Protein AF-A0A7M3X0Z5-F1 (afdb_monomer_lite)

Foldseek 3Di:
DEDEDDPVCVVVQVVCVVVVHDYDYDDDDDVVPVVVVDD

Secondary structure (DSSP, 8-state):
-EEE-SGGGHHHHHHHHHTT---EEE-SS-GGGHHHH--

pLDDT: mean 92.14, std 10.49, range [50.88, 98.62]

Radius of gyration: 11.45 Å; chains: 1; bounding box: 28×15×27 Å

Sequence (39 aa):
VKLEGGSEIIQSIERILTAGIPVMGHLGLTPQSIYKFGT

Structure (mmCIF, N/CA/C/O backbone):
data_AF-A0A7M3X0Z5-F1
#
_entry.id   AF-A0A7M3X0Z5-F1
#
loop_
_atom_site.group_PDB
_atom_site.id
_atom_site.type_symbol
_atom_site.label_atom_id
_atom_site.label_alt_id
_atom_site.label_comp_id
_atom_site.label_asym_id
_atom_site.label_entity_id
_atom_site.label_seq_id
_atom_site.pdbx_PDB_ins_code
_atom_site.Cartn_x
_atom_site.Cartn_y
_atom_site.Cartn_z
_atom_site.occupancy
_atom_site.B_iso_or_equiv
_atom_site.auth_seq_id
_atom_site.auth_comp_id
_atom_site.auth_asym_id
_atom_site.auth_atom_id
_atom_site.pdbx_PDB_model_num
ATOM 1 N N . VAL A 1 1 ? -0.957 7.025 4.955 1.00 95.12 1 VAL A N 1
ATOM 2 C CA . VAL A 1 1 ? 0.445 6.637 4.632 1.00 95.12 1 VAL A CA 1
ATOM 3 C C . VAL A 1 1 ? 0.582 6.304 3.147 1.00 95.12 1 VAL A C 1
ATOM 5 O O . VAL A 1 1 ? -0.421 5.925 2.554 1.00 95.12 1 VAL A O 1
ATOM 8 N N . LYS A 1 2 ? 1.766 6.468 2.534 1.00 96.94 2 LYS A N 1
ATOM 9 C CA . LYS A 1 2 ? 2.025 6.099 1.123 1.00 96.94 2 LYS A CA 1
ATOM 10 C C . LYS A 1 2 ? 2.749 4.756 1.058 1.00 96.94 2 LYS A C 1
ATOM 12 O O . LYS A 1 2 ? 3.791 4.624 1.695 1.00 96.94 2 LYS A O 1
ATOM 17 N N . LEU A 1 3 ? 2.251 3.821 0.252 1.00 96.94 3 LEU A N 1
ATOM 18 C CA . LEU A 1 3 ? 2.905 2.538 -0.022 1.00 96.94 3 LEU A CA 1
ATOM 19 C C . LEU A 1 3 ? 3.041 2.312 -1.531 1.00 96.94 3 LEU A C 1
ATOM 21 O O . LEU A 1 3 ? 2.148 2.667 -2.297 1.00 96.94 3 LEU A O 1
ATOM 25 N N . GLU A 1 4 ? 4.177 1.753 -1.941 1.00 96.88 4 GLU A N 1
ATOM 26 C CA . GLU A 1 4 ? 4.459 1.349 -3.322 1.00 96.88 4 GLU A CA 1
ATOM 27 C C . GLU A 1 4 ? 4.320 -0.166 -3.453 1.00 96.88 4 GLU A C 1
ATOM 29 O O . GLU A 1 4 ? 4.847 -0.901 -2.619 1.00 96.88 4 GLU A O 1
ATOM 34 N N . GLY A 1 5 ? 3.622 -0.621 -4.491 1.00 94.00 5 GLY A N 1
ATOM 35 C CA . GLY A 1 5 ? 3.395 -2.045 -4.748 1.00 94.00 5 GLY A CA 1
ATOM 36 C C . GLY A 1 5 ? 1.976 -2.339 -5.231 1.00 94.00 5 GLY A C 1
ATOM 37 O O . GLY A 1 5 ? 1.042 -1.586 -4.948 1.00 94.00 5 GLY A O 1
ATOM 38 N N . GLY A 1 6 ? 1.834 -3.424 -5.989 1.00 94.19 6 GLY A N 1
ATOM 39 C CA . GLY A 1 6 ? 0.571 -3.914 -6.532 1.00 94.19 6 GLY A CA 1
ATOM 40 C C . GLY A 1 6 ? -0.109 -4.952 -5.635 1.00 94.19 6 GLY A C 1
ATOM 41 O O . GLY A 1 6 ? -0.155 -4.828 -4.409 1.00 94.19 6 GLY A O 1
ATOM 42 N N . SER A 1 7 ? -0.657 -6.000 -6.253 1.00 96.69 7 SER A N 1
ATOM 43 C CA . SER A 1 7 ? -1.349 -7.093 -5.553 1.00 96.69 7 SER A CA 1
ATOM 44 C C . SER A 1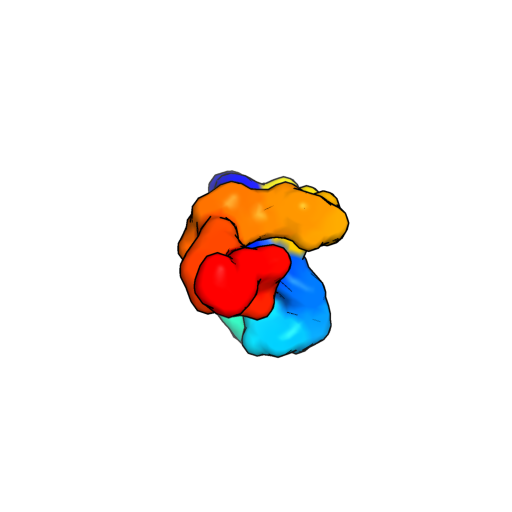 7 ? -0.486 -7.800 -4.505 1.00 96.69 7 SER A C 1
ATOM 46 O O . SER A 1 7 ? -1.012 -8.349 -3.542 1.00 96.69 7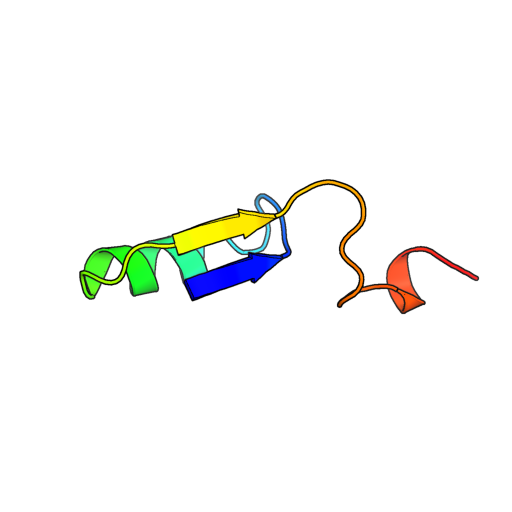 SER A O 1
ATOM 48 N N . GLU A 1 8 ? 0.836 -7.777 -4.657 1.00 95.31 8 GLU A N 1
ATOM 49 C CA . GLU A 1 8 ? 1.786 -8.418 -3.753 1.00 95.31 8 GLU A CA 1
ATOM 50 C C . GLU A 1 8 ? 1.795 -7.821 -2.336 1.00 95.31 8 GLU A C 1
ATOM 52 O O . GLU A 1 8 ? 2.208 -8.503 -1.400 1.00 95.31 8 GLU A O 1
ATOM 57 N N . ILE A 1 9 ? 1.305 -6.587 -2.148 1.00 95.94 9 ILE A N 1
ATOM 58 C CA . ILE A 1 9 ? 1.240 -5.927 -0.831 1.00 95.94 9 ILE A CA 1
ATOM 59 C C . ILE A 1 9 ? -0.174 -5.857 -0.235 1.00 95.94 9 ILE A C 1
ATOM 61 O O . ILE A 1 9 ? -0.363 -5.217 0.803 1.00 95.94 9 ILE A O 1
ATOM 65 N N . ILE A 1 10 ? -1.174 -6.506 -0.846 1.00 97.12 10 ILE A N 1
ATOM 66 C CA . ILE A 1 10 ? -2.586 -6.320 -0.470 1.00 97.12 10 ILE A CA 1
ATOM 67 C C . ILE A 1 10 ? -2.876 -6.680 0.993 1.00 97.12 10 ILE A C 1
ATOM 69 O O . ILE A 1 10 ? -3.518 -5.903 1.696 1.00 97.12 10 ILE A O 1
ATOM 73 N N . GLN A 1 11 ? -2.291 -7.769 1.501 1.00 98.06 11 GLN A N 1
ATOM 74 C CA . GLN A 1 11 ? -2.460 -8.178 2.902 1.00 98.06 11 GLN A CA 1
ATOM 75 C C . GLN A 1 11 ? -1.917 -7.135 3.890 1.00 98.06 11 GLN A C 1
ATOM 77 O O . GLN A 1 11 ? -2.456 -6.959 4.982 1.00 98.06 11 GLN A O 1
ATOM 82 N N . SER A 1 12 ? -0.844 -6.430 3.524 1.00 97.56 12 SER A N 1
ATOM 83 C CA . SER A 1 12 ? -0.290 -5.353 4.348 1.00 97.56 12 SER A CA 1
ATOM 84 C C . SER A 1 12 ? -1.217 -4.140 4.358 1.00 97.56 12 SER A C 1
ATOM 86 O O . SER A 1 12 ?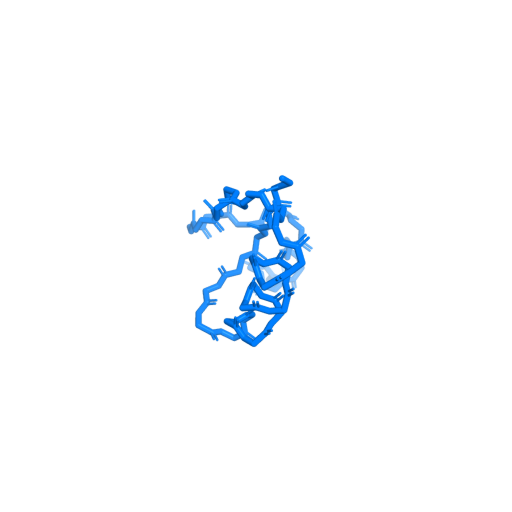 -1.450 -3.563 5.420 1.00 97.56 12 SER A O 1
ATOM 88 N N . ILE A 1 13 ? -1.785 -3.777 3.202 1.00 97.75 13 ILE A N 1
ATOM 89 C CA . ILE A 1 13 ? -2.757 -2.680 3.085 1.00 97.75 13 ILE A CA 1
ATOM 90 C C . ILE A 1 13 ? -4.000 -2.978 3.932 1.00 97.75 13 ILE A C 1
ATOM 92 O O . ILE A 1 13 ? -4.413 -2.125 4.714 1.00 97.75 13 ILE A O 1
ATOM 96 N N . GLU A 1 14 ? -4.554 -4.189 3.841 1.00 98.38 14 GLU A N 1
ATOM 97 C CA . GLU A 1 14 ? -5.734 -4.608 4.610 1.00 98.38 14 GLU A CA 1
ATOM 98 C C . GLU A 1 14 ? -5.529 -4.455 6.120 1.00 98.38 14 GLU A C 1
ATOM 100 O O . GLU A 1 14 ? -6.394 -3.917 6.813 1.00 98.38 14 GLU A O 1
ATOM 105 N N . ARG A 1 15 ? -4.363 -4.857 6.640 1.00 98.44 15 ARG A N 1
ATOM 106 C CA . ARG A 1 15 ? -4.028 -4.700 8.065 1.00 98.44 15 ARG A CA 1
ATOM 107 C C . ARG A 1 15 ? -3.983 -3.231 8.489 1.00 98.44 15 ARG A C 1
ATOM 109 O O . ARG A 1 15 ? -4.477 -2.893 9.560 1.00 98.44 15 ARG A O 1
ATOM 116 N N . ILE A 1 16 ? -3.415 -2.359 7.655 1.00 98.19 16 ILE A N 1
ATOM 117 C CA . ILE A 1 16 ? -3.291 -0.922 7.950 1.00 98.19 16 ILE A CA 1
ATOM 118 C C . ILE A 1 16 ? -4.662 -0.238 7.914 1.00 98.19 16 ILE A C 1
ATOM 120 O O . ILE A 1 16 ? -4.985 0.538 8.814 1.00 98.19 16 ILE A O 1
ATOM 124 N N . LEU A 1 17 ? -5.492 -0.571 6.923 1.00 98.06 17 LEU A N 1
ATOM 125 C CA . LEU A 1 17 ? -6.864 -0.073 6.836 1.00 98.06 17 LEU A CA 1
ATOM 126 C C . LEU A 1 17 ? -7.717 -0.569 8.011 1.00 98.06 17 LEU A C 1
ATOM 128 O O . LEU A 1 17 ? -8.472 0.214 8.579 1.00 98.06 17 LEU A O 1
ATOM 132 N N . THR A 1 18 ? -7.551 -1.829 8.427 1.00 98.62 18 THR A N 1
ATOM 133 C CA . THR A 1 18 ? -8.234 -2.399 9.605 1.00 98.62 18 THR A CA 1
ATOM 134 C C . THR A 1 18 ? -7.850 -1.669 10.894 1.00 98.62 18 THR A C 1
ATOM 136 O O . THR A 1 18 ? -8.682 -1.504 11.781 1.00 98.62 18 THR A O 1
ATOM 139 N N . ALA A 1 19 ? -6.619 -1.158 10.985 1.00 98.50 19 ALA A N 1
ATOM 140 C CA . ALA A 1 19 ? -6.184 -0.291 12.081 1.00 98.50 19 ALA A CA 1
ATOM 141 C C . ALA A 1 19 ? -6.733 1.152 11.987 1.00 98.50 19 ALA A C 1
ATOM 143 O O . ALA A 1 19 ? -6.378 1.996 12.807 1.00 98.50 19 ALA A O 1
ATOM 144 N N . GLY A 1 20 ? -7.576 1.457 10.994 1.00 98.44 20 GLY A N 1
ATOM 145 C CA . GLY A 1 20 ? -8.192 2.769 10.791 1.00 98.44 20 GLY A CA 1
ATOM 146 C C . GLY A 1 20 ? -7.285 3.802 10.119 1.00 98.44 20 GLY A C 1
ATOM 147 O O . GLY A 1 20 ? -7.607 4.989 10.114 1.00 98.44 20 GLY A O 1
ATOM 148 N N . ILE A 1 21 ? -6.146 3.387 9.555 1.00 98.62 21 ILE A N 1
ATOM 149 C CA . ILE A 1 21 ? -5.169 4.303 8.961 1.00 98.62 21 ILE A CA 1
ATOM 150 C C . ILE A 1 21 ? -5.372 4.341 7.439 1.00 98.62 21 ILE A C 1
ATOM 152 O O . ILE A 1 21 ? -5.188 3.321 6.775 1.00 98.62 21 ILE A O 1
ATOM 156 N N . PRO A 1 22 ? -5.684 5.502 6.837 1.00 97.75 22 PRO A N 1
ATOM 157 C CA . PRO A 1 22 ? -5.863 5.598 5.393 1.00 97.75 22 PRO A CA 1
ATOM 158 C C . PRO A 1 22 ? -4.536 5.434 4.638 1.00 97.75 22 PRO A C 1
ATOM 160 O O . PRO A 1 22 ? -3.476 5.927 5.055 1.00 97.75 22 PRO A O 1
ATOM 163 N N . VAL A 1 23 ? -4.601 4.774 3.480 1.00 98.12 23 VAL A N 1
ATOM 164 C CA . VAL A 1 23 ? -3.448 4.466 2.621 1.00 98.12 23 VAL A CA 1
ATOM 165 C C . VAL A 1 23 ? -3.642 5.066 1.228 1.00 98.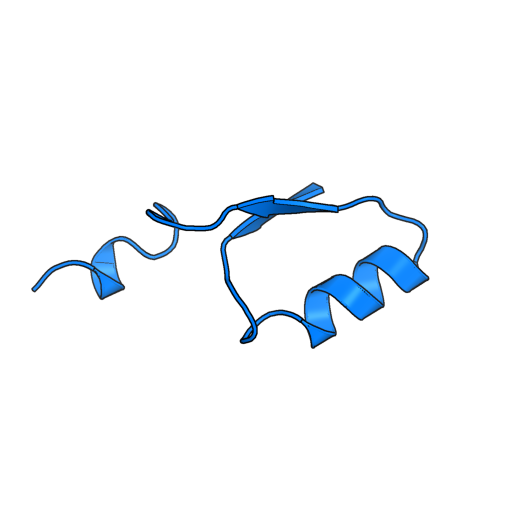12 23 VAL A C 1
ATOM 167 O O . VAL A 1 23 ? -4.706 4.939 0.634 1.00 98.12 23 VAL A O 1
ATOM 170 N N . MET A 1 24 ? -2.591 5.689 0.695 1.00 97.31 24 MET A N 1
ATOM 171 C CA . MET A 1 24 ? -2.446 6.004 -0.727 1.00 97.31 24 MET A CA 1
ATOM 172 C C . MET A 1 24 ? -1.548 4.934 -1.358 1.00 97.31 24 MET A C 1
ATOM 174 O O . MET A 1 24 ? -0.401 4.768 -0.932 1.00 97.31 24 MET A O 1
ATOM 178 N N . GLY A 1 25 ? -2.057 4.229 -2.366 1.00 96.31 25 GLY A N 1
ATOM 179 C CA . GLY A 1 25 ? -1.262 3.310 -3.179 1.00 96.31 25 GLY A CA 1
ATOM 180 C C . GLY A 1 25 ? -0.549 4.039 -4.317 1.00 96.31 25 GLY A C 1
ATOM 181 O O . GLY A 1 25 ? -1.129 4.925 -4.944 1.00 96.31 25 GLY A O 1
ATOM 182 N N . HIS A 1 26 ? 0.696 3.661 -4.590 1.00 97.31 26 HIS A N 1
ATOM 183 C CA . HIS A 1 26 ? 1.468 4.132 -5.737 1.00 97.31 26 HIS A CA 1
ATOM 184 C C . HIS A 1 26 ? 1.824 2.946 -6.645 1.00 97.31 26 HIS A C 1
ATOM 186 O O . HIS A 1 26 ? 2.499 2.005 -6.222 1.00 97.31 26 HIS A O 1
ATOM 192 N N . LEU A 1 27 ? 1.342 3.014 -7.888 1.00 93.81 27 LEU A N 1
ATOM 193 C CA . LEU A 1 27 ? 1.557 2.037 -8.957 1.00 93.81 27 LEU A CA 1
ATOM 194 C C . LEU A 1 27 ? 2.376 2.656 -10.098 1.00 93.81 27 LEU A C 1
ATOM 196 O O . LEU A 1 27 ? 2.483 3.876 -10.199 1.00 93.81 27 LEU A O 1
ATOM 200 N N . GLY A 1 28 ? 2.893 1.813 -10.992 1.00 92.69 28 GLY A N 1
ATOM 201 C CA . GLY A 1 28 ? 3.749 2.237 -12.101 1.00 92.69 28 GLY A CA 1
ATOM 202 C C . GLY A 1 28 ? 5.220 2.178 -11.708 1.00 92.69 28 GLY A C 1
ATOM 203 O O . GLY A 1 28 ? 5.665 1.170 -11.159 1.00 92.69 28 GLY A O 1
ATOM 204 N N . LEU A 1 29 ? 5.977 3.242 -11.989 1.00 93.00 29 LEU A N 1
ATOM 205 C CA . LEU A 1 29 ? 7.355 3.332 -11.516 1.00 93.00 29 LEU A CA 1
ATOM 206 C C . LEU A 1 29 ? 7.339 3.472 -9.995 1.00 93.00 29 LEU A C 1
ATOM 208 O O . LEU A 1 29 ? 6.880 4.482 -9.469 1.00 93.00 29 LEU A O 1
ATOM 212 N N . THR A 1 30 ? 7.867 2.471 -9.301 1.00 92.69 30 THR A N 1
ATOM 213 C CA . THR A 1 30 ? 8.033 2.484 -7.848 1.00 92.69 30 THR A CA 1
ATOM 214 C C . THR A 1 30 ? 9.515 2.697 -7.523 1.00 92.69 30 THR A C 1
ATOM 216 O O . THR A 1 3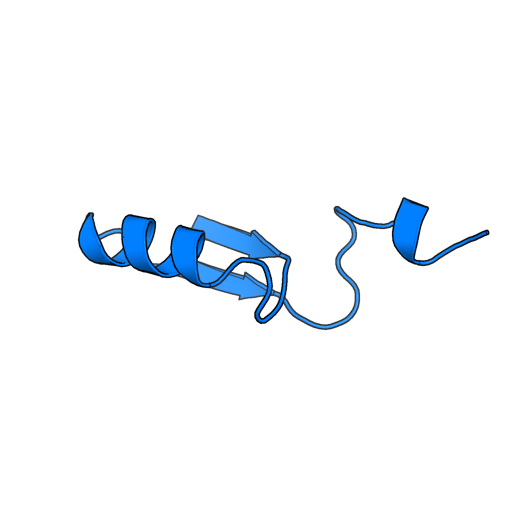0 ? 10.296 1.742 -7.554 1.00 92.69 30 THR A O 1
ATOM 219 N N . PRO A 1 31 ? 9.965 3.943 -7.245 1.00 91.06 31 PRO A N 1
ATOM 220 C CA . PRO A 1 31 ? 11.376 4.237 -6.983 1.00 91.06 31 PRO A CA 1
ATOM 221 C C . PRO A 1 31 ? 11.977 3.403 -5.846 1.00 91.06 31 PRO A C 1
ATOM 223 O O . PRO A 1 31 ? 13.175 3.131 -5.851 1.00 91.06 31 PRO A O 1
ATOM 226 N N . GLN A 1 32 ? 11.157 2.939 -4.896 1.00 89.94 32 GLN A N 1
ATOM 227 C CA . GLN A 1 32 ? 11.599 2.053 -3.813 1.00 89.94 32 GLN A CA 1
ATOM 228 C C . GLN A 1 32 ? 12.065 0.676 -4.314 1.00 89.94 32 GLN A C 1
ATOM 230 O O . GLN A 1 32 ? 12.757 -0.037 -3.593 1.00 89.94 32 GLN A O 1
ATOM 235 N N . SER A 1 33 ? 11.716 0.307 -5.547 1.00 87.88 33 SER A N 1
ATOM 236 C CA . SER A 1 33 ? 12.122 -0.931 -6.215 1.00 87.88 33 SER A CA 1
ATOM 237 C C . SER A 1 33 ? 13.026 -0.679 -7.425 1.00 87.88 33 SER A C 1
ATOM 239 O O . SER A 1 33 ? 13.053 -1.502 -8.335 1.00 87.88 33 SER A O 1
ATOM 241 N N . ILE A 1 34 ? 13.787 0.422 -7.456 1.00 87.25 34 ILE A N 1
ATOM 242 C CA . ILE A 1 34 ? 14.607 0.802 -8.622 1.00 87.25 34 ILE A CA 1
ATOM 243 C C . ILE A 1 34 ? 15.534 -0.324 -9.118 1.00 87.25 34 ILE A C 1
ATOM 245 O O . ILE A 1 34 ? 15.633 -0.547 -10.319 1.00 87.25 34 ILE A O 1
ATOM 249 N N . TYR A 1 35 ? 16.106 -1.119 -8.207 1.00 81.38 35 TYR A N 1
ATOM 250 C CA . TYR A 1 35 ? 16.975 -2.259 -8.538 1.00 81.38 35 TYR A CA 1
ATOM 251 C C . TYR A 1 35 ? 16.237 -3.494 -9.082 1.00 81.38 35 TYR A C 1
ATOM 253 O O . TYR A 1 35 ? 16.871 -4.457 -9.490 1.00 81.38 35 TYR A O 1
ATOM 261 N N . LYS A 1 36 ? 14.898 -3.502 -9.072 1.00 75.50 36 LYS A N 1
ATOM 262 C CA . LYS A 1 36 ? 14.081 -4.527 -9.743 1.00 75.50 36 LYS A CA 1
ATOM 263 C C . LYS A 1 36 ? 13.705 -4.128 -11.170 1.00 75.50 36 LYS A C 1
ATOM 265 O O . LYS A 1 36 ? 13.342 -4.995 -11.956 1.00 75.50 36 LYS A O 1
ATOM 270 N N . PHE A 1 37 ? 13.761 -2.833 -11.485 1.00 67.19 37 PHE A N 1
ATOM 271 C CA . PHE A 1 37 ? 13.392 -2.289 -12.793 1.00 67.19 37 PHE A CA 1
ATOM 272 C C . PHE A 1 37 ? 14.595 -2.051 -13.722 1.00 67.19 37 PHE A C 1
ATOM 274 O O . PHE A 1 37 ? 14.389 -1.675 -14.873 1.00 67.19 37 PHE A O 1
ATOM 281 N N . GLY A 1 38 ? 15.828 -2.299 -13.269 1.00 63.53 38 GLY A N 1
ATOM 282 C CA . GLY A 1 38 ? 17.041 -2.164 -14.077 1.00 63.53 38 GLY A CA 1
ATOM 283 C C 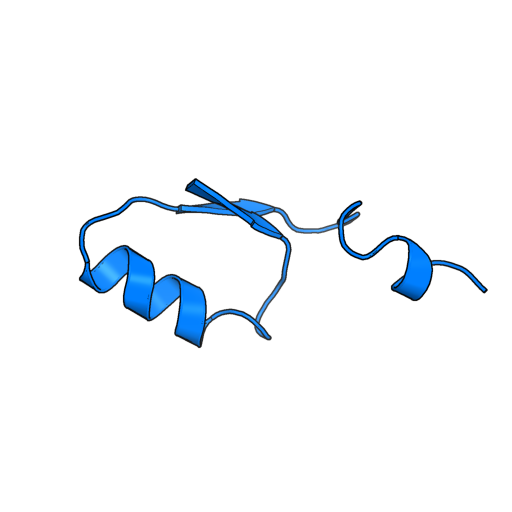. GLY A 1 38 ? 18.041 -3.289 -13.812 1.00 63.53 38 GLY A C 1
ATOM 284 O O . GLY A 1 38 ? 18.295 -3.616 -12.654 1.00 63.53 38 GLY A O 1
ATOM 285 N N . THR A 1 39 ? 18.565 -3.877 -14.892 1.00 50.88 39 THR A N 1
ATOM 286 C CA . THR A 1 39 ? 19.843 -4.618 -14.921 1.00 50.88 39 THR A CA 1
ATOM 287 C C . THR A 1 39 ? 21.007 -3.754 -14.471 1.00 50.88 39 THR A C 1
ATOM 289 O O . THR A 1 39 ? 20.992 -2.548 -14.809 1.00 50.88 39 THR A O 1
#